Protein AF-H3DQA3-F1 (afdb_monomer_lite)

pLDDT: mean 86.36, std 12.9, range [42.91, 97.62]

Structure (mmCIF, N/CA/C/O backbone):
data_AF-H3DQA3-F1
#
_entry.id   AF-H3DQA3-F1
#
loop_
_atom_site.group_PDB
_atom_site.id
_atom_site.type_symbol
_atom_site.label_atom_id
_atom_site.label_alt_id
_atom_site.label_comp_id
_atom_site.label_asym_id
_atom_site.label_entity_id
_atom_site.label_seq_id
_atom_site.pdbx_PDB_ins_code
_atom_site.Cartn_x
_atom_site.Cartn_y
_atom_site.Cartn_z
_atom_site.occupancy
_atom_site.B_iso_or_equiv
_atom_site.auth_seq_id
_atom_site.auth_comp_id
_atom_site.auth_asym_id
_atom_site.auth_atom_id
_atom_site.pdbx_PDB_model_num
ATOM 1 N N . ALA A 1 1 ? 18.458 -16.368 -37.822 1.00 87.88 1 ALA A N 1
ATOM 2 C CA . ALA A 1 1 ? 17.048 -16.569 -38.224 1.00 87.88 1 ALA A CA 1
ATOM 3 C C . ALA A 1 1 ?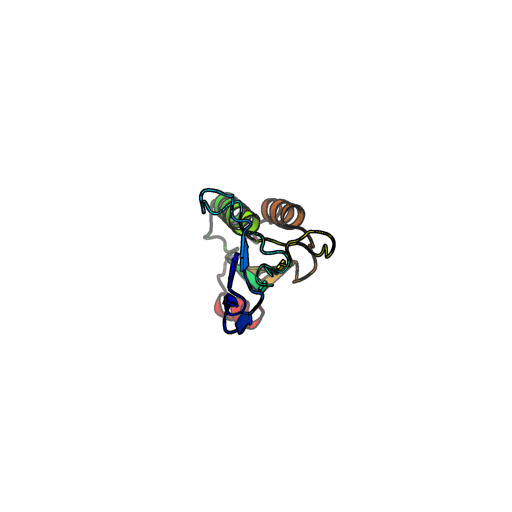 16.154 -15.567 -37.494 1.00 87.88 1 ALA A C 1
ATOM 5 O O . ALA A 1 1 ? 16.487 -15.200 -36.375 1.00 87.88 1 ALA A O 1
ATOM 6 N N . CYS A 1 2 ? 15.050 -15.115 -38.098 1.00 89.50 2 CYS A N 1
ATOM 7 C CA . CYS A 1 2 ? 14.123 -14.162 -37.472 1.00 89.50 2 CYS A CA 1
ATOM 8 C C . CYS A 1 2 ? 12.661 -14.536 -37.743 1.00 89.50 2 CYS A C 1
ATOM 10 O O . CYS A 1 2 ? 12.334 -15.009 -38.830 1.00 89.50 2 CYS A O 1
ATOM 12 N N . ALA A 1 3 ? 11.791 -14.271 -36.771 1.00 88.44 3 ALA A N 1
ATOM 13 C CA . ALA A 1 3 ? 10.342 -14.394 -36.854 1.00 88.44 3 ALA A CA 1
ATOM 14 C C . ALA A 1 3 ? 9.710 -13.001 -36.645 1.00 88.44 3 ALA A C 1
ATOM 16 O O . ALA A 1 3 ? 9.458 -12.605 -35.506 1.00 88.44 3 ALA A O 1
ATOM 17 N N . PRO A 1 4 ? 9.474 -12.227 -37.724 1.00 85.81 4 PRO A N 1
ATOM 18 C CA . PRO A 1 4 ? 9.013 -10.837 -37.627 1.00 85.81 4 PRO A CA 1
ATOM 19 C C . PRO A 1 4 ? 7.550 -10.705 -37.181 1.00 85.81 4 PRO A C 1
ATOM 21 O O . PRO A 1 4 ? 7.153 -9.652 -36.701 1.00 85.81 4 PRO A O 1
ATOM 24 N N . LEU A 1 5 ? 6.757 -11.771 -37.322 1.00 84.75 5 LEU A N 1
ATOM 25 C CA . LEU A 1 5 ? 5.350 -11.817 -36.906 1.00 84.75 5 LEU A CA 1
ATOM 26 C C . LEU A 1 5 ? 5.163 -12.351 -35.481 1.00 84.75 5 LEU A C 1
ATOM 28 O O . LEU A 1 5 ? 4.036 -12.600 -35.066 1.00 84.75 5 LEU A O 1
ATOM 32 N N . TRP A 1 6 ? 6.248 -12.568 -34.736 1.00 84.62 6 TRP A N 1
ATOM 33 C CA . TRP A 1 6 ? 6.122 -12.931 -33.333 1.00 84.62 6 TRP A CA 1
ATOM 34 C C . TRP A 1 6 ? 5.544 -11.747 -32.550 1.00 84.62 6 TRP A C 1
ATOM 36 O O . TRP A 1 6 ? 6.079 -10.633 -32.601 1.00 84.62 6 TRP A O 1
ATOM 46 N N . SER A 1 7 ? 4.446 -12.003 -31.843 1.00 82.00 7 SER A N 1
ATOM 47 C CA . SER A 1 7 ? 3.718 -11.015 -31.058 1.00 82.00 7 SER A CA 1
ATOM 48 C C . SER A 1 7 ? 3.612 -11.430 -29.598 1.00 82.00 7 SER A C 1
ATOM 50 O O . S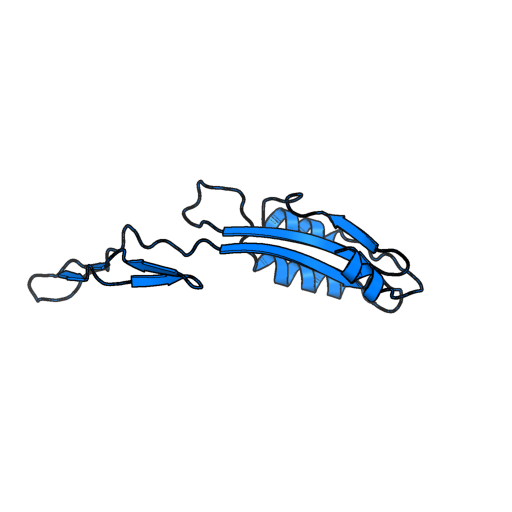ER A 1 7 ? 3.362 -12.597 -29.299 1.00 82.00 7 SER A O 1
ATOM 52 N N . GLN A 1 8 ? 3.730 -10.456 -28.702 1.00 79.31 8 GLN A N 1
ATOM 53 C CA . GLN A 1 8 ? 3.503 -10.618 -27.273 1.00 79.31 8 GLN A CA 1
ATOM 54 C C . GLN A 1 8 ? 2.162 -9.998 -26.879 1.00 79.31 8 GLN A C 1
ATOM 56 O O . GLN A 1 8 ? 1.872 -8.854 -27.233 1.00 79.31 8 GLN A O 1
ATOM 61 N N . GLU A 1 9 ? 1.354 -10.736 -26.123 1.00 82.44 9 GLU A N 1
ATOM 62 C CA . GLU A 1 9 ? 0.123 -10.211 -25.533 1.00 82.44 9 GLU A CA 1
ATOM 63 C C . GLU A 1 9 ? 0.410 -9.491 -24.210 1.00 82.44 9 GLU A C 1
ATOM 65 O O . GLU A 1 9 ? 1.172 -9.966 -23.366 1.00 82.44 9 GLU A O 1
ATOM 70 N N . CYS A 1 10 ? -0.229 -8.339 -24.033 1.00 74.62 10 CYS A N 1
ATOM 71 C CA . CYS A 1 10 ? -0.131 -7.470 -22.871 1.00 74.62 10 CYS A CA 1
ATOM 72 C C . CYS A 1 10 ? -1.530 -6.965 -22.505 1.00 74.62 10 CYS A C 1
ATOM 74 O O . CYS A 1 10 ? -2.018 -5.976 -23.059 1.00 74.62 10 CYS A O 1
ATOM 76 N N . GLY A 1 11 ? -2.194 -7.653 -21.574 1.00 72.75 11 GLY A N 1
ATOM 77 C CA . GLY A 1 11 ? -3.588 -7.366 -21.237 1.00 72.75 11 GLY A CA 1
ATOM 78 C C . GLY A 1 11 ? -4.505 -7.672 -22.422 1.00 72.75 11 GLY A C 1
ATOM 79 O O . GLY A 1 11 ? -4.631 -8.823 -22.820 1.00 72.75 11 GLY A O 1
ATOM 80 N N . THR A 1 12 ? -5.137 -6.644 -22.986 1.00 71.62 12 THR A N 1
ATOM 81 C CA . THR A 1 12 ? -6.027 -6.750 -24.158 1.00 71.62 12 THR A CA 1
ATOM 82 C C . THR A 1 12 ? -5.352 -6.360 -25.478 1.00 71.62 12 THR A C 1
ATOM 84 O O . THR A 1 12 ? -5.991 -6.401 -26.528 1.00 71.62 12 THR A O 1
ATOM 87 N N . SER A 1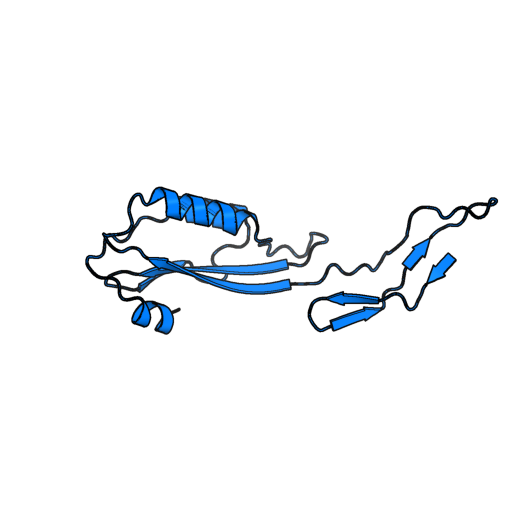 13 ? -4.068 -5.990 -25.437 1.00 70.50 13 SER A N 1
ATOM 88 C CA . SER A 1 13 ? -3.297 -5.526 -26.595 1.00 70.50 13 SER A CA 1
ATOM 89 C C . SER A 1 13 ? -2.252 -6.556 -27.021 1.00 70.50 13 SER A C 1
ATOM 91 O O . SER A 1 13 ? -1.644 -7.210 -26.177 1.00 70.50 13 SER A O 1
ATOM 93 N N . ALA A 1 14 ? -1.986 -6.655 -28.326 1.00 80.00 14 ALA A N 1
ATOM 94 C CA . ALA A 1 14 ? -0.919 -7.485 -28.888 1.00 80.00 14 ALA A CA 1
ATOM 95 C C . ALA A 1 14 ? 0.162 -6.609 -29.539 1.00 80.00 14 ALA A C 1
ATOM 97 O O . ALA A 1 14 ? -0.137 -5.760 -30.380 1.00 80.00 14 ALA A O 1
ATOM 98 N N . PHE A 1 15 ? 1.423 -6.833 -29.172 1.00 75.44 15 PHE A N 1
ATOM 99 C CA . PHE A 1 15 ? 2.578 -6.091 -29.673 1.00 75.44 15 PHE A CA 1
ATOM 100 C C . PHE A 1 15 ? 3.439 -6.997 -30.556 1.00 75.44 15 PHE A C 1
ATOM 102 O O . PHE A 1 15 ? 4.028 -7.960 -30.074 1.00 75.44 15 PHE A O 1
ATOM 109 N N . SER A 1 16 ? 3.514 -6.695 -31.855 1.00 81.56 16 SER A N 1
ATOM 110 C CA . SER A 1 16 ? 4.345 -7.438 -32.816 1.00 81.56 16 SER A CA 1
ATOM 111 C C . SER A 1 16 ? 5.713 -6.780 -32.934 1.00 81.56 16 SER A C 1
ATOM 113 O O . SER A 1 16 ? 5.876 -5.799 -33.657 1.00 81.56 16 SER A O 1
ATOM 115 N N . THR A 1 17 ? 6.684 -7.285 -32.178 1.00 78.88 17 THR A N 1
ATOM 116 C CA . THR A 1 17 ? 8.040 -6.715 -32.108 1.00 78.88 17 THR A CA 1
ATOM 117 C C . THR A 1 17 ? 9.080 -7.590 -32.806 1.00 78.88 17 THR A C 1
ATOM 119 O O . THR A 1 17 ? 10.151 -7.098 -33.162 1.00 78.88 17 THR A O 1
ATOM 122 N N . GLY A 1 18 ? 8.725 -8.849 -33.087 1.00 85.31 18 GLY A N 1
ATOM 123 C CA . GLY A 1 18 ? 9.587 -9.830 -33.731 1.00 85.31 18 GLY A CA 1
ATOM 124 C C . GLY A 1 18 ? 10.674 -10.380 -32.802 1.00 85.31 18 GLY A C 1
ATOM 125 O O . GLY A 1 18 ? 11.088 -9.748 -31.832 1.00 85.31 18 GLY A O 1
ATOM 126 N N . ILE A 1 19 ? 11.152 -11.585 -33.109 1.00 88.00 19 ILE A N 1
ATOM 127 C CA . ILE A 1 19 ? 12.262 -12.224 -32.391 1.00 88.00 19 ILE A CA 1
ATOM 128 C C . ILE A 1 19 ? 13.297 -12.735 -33.388 1.00 88.00 19 ILE A C 1
ATOM 130 O O . ILE A 1 19 ? 12.951 -13.290 -34.432 1.00 88.00 19 ILE A O 1
ATOM 134 N N . CYS A 1 20 ? 14.574 -12.540 -33.084 1.00 89.69 20 CYS A N 1
ATOM 135 C CA . CYS A 1 20 ? 15.686 -13.023 -33.891 1.00 89.69 20 CYS A CA 1
ATOM 136 C C . CYS A 1 20 ? 16.584 -13.944 -33.068 1.00 89.69 20 CYS A C 1
ATOM 138 O O . CYS A 1 20 ? 16.556 -13.933 -31.848 1.00 89.69 20 CYS A O 1
ATOM 140 N N . THR A 1 21 ? 17.398 -14.750 -33.730 1.00 92.06 21 THR A N 1
ATOM 141 C CA . THR A 1 21 ? 18.495 -15.498 -33.112 1.00 92.06 21 THR A CA 1
ATOM 142 C C . THR A 1 21 ? 19.625 -15.637 -34.125 1.00 92.06 21 THR A C 1
ATOM 144 O O . THR A 1 21 ? 19.377 -15.743 -35.336 1.00 92.06 21 THR A O 1
ATOM 147 N N . SER A 1 22 ? 20.868 -15.604 -33.651 1.00 92.06 22 SER A N 1
ATOM 148 C CA . SER A 1 22 ? 22.011 -15.996 -34.476 1.00 92.06 22 SER A CA 1
ATOM 149 C C . SER A 1 22 ? 21.979 -17.508 -34.693 1.00 92.06 22 SER A C 1
ATOM 151 O O . SER A 1 22 ? 21.491 -18.239 -33.842 1.00 92.06 22 SER A O 1
ATOM 153 N N . VAL A 1 23 ? 22.459 -17.995 -35.830 1.00 91.25 23 VAL A N 1
ATOM 154 C CA . VAL A 1 23 ? 22.527 -19.437 -36.103 1.00 91.25 23 VAL A CA 1
ATOM 155 C C . VAL A 1 23 ? 23.968 -19.757 -36.456 1.00 91.25 23 VAL A C 1
ATOM 157 O O . VAL A 1 23 ? 24.553 -19.063 -37.286 1.00 91.25 23 VAL A O 1
ATOM 160 N N . SER A 1 24 ? 24.544 -20.751 -35.790 1.00 90.88 24 SER A N 1
ATOM 161 C CA . SER A 1 24 ? 25.909 -21.209 -36.044 1.00 90.88 24 SER A CA 1
ATOM 162 C C . SER A 1 24 ? 26.001 -22.044 -37.326 1.00 90.88 24 SER A C 1
ATOM 164 O O . SER A 1 24 ? 24.993 -22.451 -37.905 1.00 90.88 24 SER A O 1
ATOM 166 N N . ASP A 1 25 ? 27.225 -22.340 -37.765 1.00 91.88 25 ASP A N 1
ATOM 167 C CA . ASP A 1 25 ? 27.480 -23.093 -39.003 1.00 91.88 25 ASP A CA 1
ATOM 168 C C . ASP A 1 25 ? 26.917 -24.528 -38.974 1.00 91.88 25 ASP A C 1
ATOM 170 O O . ASP A 1 25 ? 26.582 -25.089 -40.015 1.00 91.88 25 ASP A O 1
ATOM 174 N N . ASN A 1 26 ? 26.754 -25.117 -37.783 1.00 93.31 26 ASN A N 1
ATOM 175 C CA . ASN A 1 26 ? 26.074 -26.401 -37.560 1.00 93.31 26 ASN A CA 1
ATOM 176 C C . ASN A 1 26 ? 24.542 -26.272 -37.436 1.00 93.31 26 ASN A C 1
ATOM 178 O O . ASN A 1 26 ? 23.883 -27.222 -37.019 1.00 93.31 26 ASN A O 1
ATOM 182 N N . LEU A 1 27 ? 23.974 -25.124 -37.823 1.00 87.69 27 LEU A N 1
ATOM 183 C CA . LEU A 1 27 ? 22.545 -24.805 -37.755 1.00 87.69 27 LEU A CA 1
ATOM 184 C C . LEU A 1 27 ? 21.959 -24.824 -36.335 1.00 87.69 27 LEU A C 1
ATOM 186 O O . LEU A 1 27 ? 20.746 -24.963 -36.170 1.00 87.69 27 LEU A O 1
ATOM 190 N N . GLU A 1 28 ? 22.791 -24.640 -35.309 1.00 92.44 28 GLU A N 1
ATOM 191 C CA . GLU A 1 28 ? 22.307 -24.519 -33.938 1.00 92.44 28 GLU A CA 1
ATOM 192 C C . GLU A 1 28 ? 21.879 -23.069 -33.650 1.00 92.44 28 GLU A C 1
ATOM 194 O O . GLU A 1 28 ? 22.604 -22.119 -33.968 1.00 92.44 28 GLU A O 1
ATOM 199 N N . PRO A 1 29 ? 20.681 -22.858 -33.081 1.00 86.44 29 PRO A N 1
ATOM 200 C CA . PRO A 1 29 ? 20.252 -21.531 -32.678 1.00 86.44 29 PRO A CA 1
ATOM 201 C C . PRO A 1 29 ? 21.072 -21.044 -31.479 1.00 86.44 29 PRO A C 1
ATOM 203 O O . PRO A 1 29 ? 21.198 -21.738 -30.472 1.00 86.44 29 PRO A O 1
ATOM 206 N N . GLY A 1 30 ? 21.588 -19.824 -31.580 1.00 86.25 30 GLY A N 1
ATOM 207 C CA . GLY A 1 30 ? 22.192 -19.088 -30.479 1.00 86.25 30 GLY A CA 1
ATOM 208 C C . GLY A 1 30 ? 21.150 -18.383 -29.609 1.00 86.25 30 GLY A C 1
ATOM 209 O O . GLY A 1 30 ? 19.944 -18.646 -29.674 1.00 86.25 30 GLY A O 1
ATOM 210 N N . GLU A 1 31 ? 21.617 -17.446 -28.791 1.00 86.56 31 GLU A N 1
ATOM 211 C CA . GLU A 1 31 ? 20.755 -16.694 -27.882 1.00 86.56 31 GLU A CA 1
ATOM 212 C C . GLU A 1 31 ? 19.724 -15.844 -28.644 1.00 86.56 31 GLU A C 1
ATOM 214 O O . GLU A 1 31 ? 20.004 -15.267 -29.702 1.00 86.56 31 GLU A O 1
ATOM 219 N N . ALA A 1 32 ? 18.499 -15.800 -28.119 1.00 83.94 32 ALA A N 1
ATOM 220 C CA . ALA A 1 32 ? 17.417 -15.050 -28.731 1.00 83.94 32 ALA A CA 1
ATOM 221 C C . ALA A 1 32 ? 17.604 -13.541 -28.511 1.00 83.94 32 ALA A C 1
ATOM 223 O O . ALA A 1 32 ? 17.763 -13.058 -27.393 1.00 83.94 32 ALA A O 1
ATOM 224 N N . ILE A 1 33 ? 17.534 -12.791 -29.603 1.00 84.56 33 ILE A N 1
ATOM 225 C CA . ILE A 1 33 ? 17.650 -11.342 -29.676 1.00 84.56 33 ILE A CA 1
ATOM 226 C C . ILE A 1 33 ? 16.236 -10.775 -29.842 1.00 84.56 33 ILE A C 1
ATOM 228 O O . ILE A 1 33 ? 15.634 -10.870 -30.914 1.00 84.56 33 ILE A O 1
ATOM 232 N N . ALA A 1 34 ? 15.709 -10.178 -28.773 1.00 77.44 34 ALA A N 1
ATOM 233 C CA . ALA A 1 34 ? 14.419 -9.486 -28.752 1.00 77.44 34 ALA A CA 1
ATOM 234 C C . ALA A 1 34 ? 14.611 -8.041 -28.239 1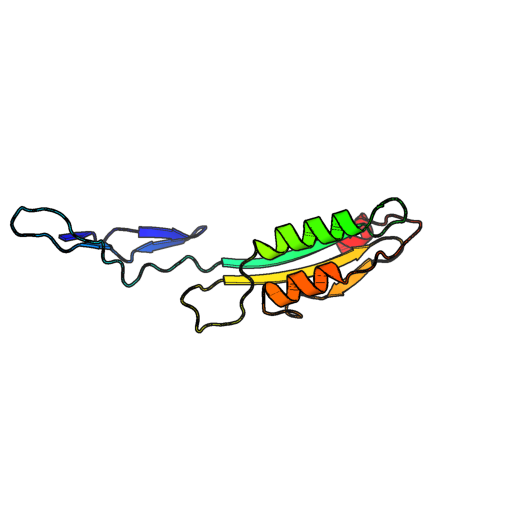.00 77.44 34 ALA A C 1
ATOM 236 O O . ALA A 1 34 ? 14.279 -7.737 -27.087 1.00 77.44 34 ALA A O 1
ATOM 237 N N . PRO A 1 35 ? 15.184 -7.147 -29.070 1.00 60.72 35 PRO A N 1
ATOM 238 C CA . PRO A 1 35 ? 15.653 -5.822 -28.647 1.00 60.72 35 PRO A CA 1
ATOM 239 C C . PRO A 1 35 ? 14.503 -4.870 -28.294 1.00 60.72 35 PRO A C 1
ATOM 241 O O . PRO A 1 35 ? 14.693 -3.890 -27.583 1.00 60.72 35 PRO A O 1
ATOM 244 N N . THR A 1 36 ? 13.301 -5.185 -28.771 1.00 58.81 36 THR A N 1
ATOM 245 C CA . THR A 1 36 ? 12.052 -4.449 -28.572 1.00 58.81 36 THR A CA 1
ATOM 246 C C . THR A 1 36 ? 11.041 -5.267 -27.773 1.00 58.81 36 THR A C 1
ATOM 248 O O . THR A 1 36 ? 9.848 -5.009 -27.884 1.00 58.81 36 THR A O 1
ATOM 251 N N . SER A 1 37 ? 11.469 -6.262 -26.977 1.00 60.53 37 SER A N 1
ATOM 252 C CA . SER A 1 37 ? 10.564 -6.945 -26.039 1.00 60.53 37 SER A CA 1
ATOM 253 C C . SER A 1 37 ? 10.025 -5.935 -25.021 1.00 60.53 37 SER A C 1
ATOM 255 O O . SER A 1 37 ? 10.615 -5.647 -23.980 1.00 60.53 37 SER A O 1
ATOM 257 N N . GLN A 1 38 ? 8.906 -5.314 -25.376 1.00 57.09 38 GLN A N 1
ATOM 258 C CA . GLN A 1 38 ? 8.244 -4.326 -24.558 1.00 57.09 38 GLN A CA 1
ATOM 259 C C . GLN A 1 38 ? 7.624 -5.081 -23.391 1.00 57.09 38 GLN A C 1
ATOM 261 O O . GLN A 1 38 ? 6.619 -5.772 -23.539 1.00 57.09 38 GLN A O 1
ATOM 266 N N . ARG A 1 39 ? 8.257 -4.989 -22.219 1.00 64.44 39 ARG A N 1
ATOM 267 C CA . ARG A 1 39 ? 7.648 -5.480 -20.984 1.00 64.44 39 ARG A CA 1
ATOM 268 C C . ARG A 1 39 ? 6.345 -4.707 -20.798 1.00 64.44 39 ARG A C 1
ATOM 270 O O . ARG A 1 39 ? 6.373 -3.478 -20.772 1.00 64.44 39 ARG A O 1
ATOM 277 N N . CYS A 1 40 ? 5.227 -5.430 -20.765 1.00 64.62 40 CYS A N 1
ATOM 278 C CA . CYS A 1 40 ? 3.884 -4.862 -20.736 1.00 64.62 40 CYS A CA 1
ATOM 279 C C . CYS A 1 40 ? 3.788 -3.770 -19.669 1.00 64.62 40 CYS A C 1
ATOM 281 O O . CYS A 1 40 ? 3.994 -4.053 -18.489 1.00 64.62 40 CYS A O 1
ATOM 283 N N . SER A 1 41 ? 3.493 -2.535 -20.076 1.00 65.81 41 SER A N 1
ATOM 284 C CA . SER A 1 41 ? 3.294 -1.452 -19.124 1.00 65.81 41 SER A CA 1
ATOM 285 C C . SER A 1 41 ? 1.972 -1.658 -18.395 1.00 65.81 41 SER A C 1
ATOM 287 O O . SER A 1 41 ? 0.902 -1.688 -19.005 1.00 65.81 41 SER A O 1
ATOM 289 N N . THR A 1 42 ? 2.044 -1.834 -17.079 1.00 68.00 42 THR A N 1
ATOM 290 C CA . THR A 1 42 ? 0.866 -1.987 -16.225 1.00 68.00 42 THR A CA 1
ATOM 291 C C . THR A 1 42 ? 0.599 -0.678 -15.498 1.00 68.00 42 THR A C 1
ATOM 293 O O . THR A 1 42 ? 1.423 -0.227 -14.701 1.00 68.00 42 THR A O 1
ATOM 296 N N . TYR A 1 43 ? -0.554 -0.075 -15.785 1.00 76.06 43 TYR A N 1
ATOM 297 C CA . TYR A 1 43 ? -1.092 1.076 -15.062 1.00 76.06 43 TYR A CA 1
ATOM 298 C C . TYR A 1 43 ? -2.232 0.579 -14.182 1.00 76.06 43 TYR A C 1
ATOM 300 O O . TYR A 1 43 ? -3.164 -0.048 -14.690 1.00 76.06 43 TYR A O 1
ATOM 308 N N . MET A 1 44 ? -2.143 0.807 -12.875 1.00 84.12 44 MET A N 1
ATOM 309 C CA . MET A 1 44 ? -3.172 0.357 -11.944 1.00 84.12 44 MET A CA 1
ATOM 310 C C . MET A 1 44 ? -3.222 1.263 -10.723 1.00 84.12 44 MET A C 1
ATOM 312 O O . MET A 1 44 ? -2.203 1.486 -10.075 1.00 84.12 44 MET A O 1
ATOM 316 N N . ASP A 1 45 ? -4.424 1.705 -10.379 1.00 90.00 45 ASP A N 1
ATOM 317 C CA . ASP A 1 45 ? -4.689 2.399 -9.128 1.00 90.00 45 ASP A CA 1
ATOM 318 C C . ASP A 1 45 ? -5.339 1.408 -8.159 1.00 90.00 45 ASP A C 1
ATOM 320 O O . ASP A 1 45 ? -6.339 0.765 -8.485 1.00 90.00 45 ASP A O 1
ATOM 324 N N . ILE A 1 46 ? -4.749 1.248 -6.976 1.00 92.19 46 ILE A N 1
ATOM 325 C CA . ILE A 1 46 ? -5.214 0.319 -5.945 1.00 92.19 46 ILE A CA 1
ATOM 326 C C . ILE A 1 46 ? -5.523 1.121 -4.686 1.00 92.19 46 ILE A C 1
ATOM 328 O O . ILE A 1 46 ? -4.648 1.785 -4.138 1.00 92.19 46 ILE A O 1
ATOM 332 N N . VAL A 1 47 ? -6.751 1.018 -4.183 1.00 95.69 47 VAL A N 1
ATOM 333 C CA . VAL A 1 47 ? -7.110 1.532 -2.856 1.00 95.69 47 VAL A CA 1
ATOM 334 C C . VAL A 1 47 ? -7.383 0.347 -1.942 1.00 95.69 47 VAL A C 1
ATOM 336 O O . VAL A 1 47 ? -8.293 -0.443 -2.193 1.00 95.69 47 VAL A O 1
ATOM 339 N N . ILE A 1 48 ? -6.579 0.201 -0.889 1.00 96.88 48 ILE A N 1
ATOM 340 C CA . ILE A 1 48 ? -6.775 -0.841 0.121 1.00 96.88 48 ILE A CA 1
ATOM 341 C C . ILE A 1 48 ? -7.591 -0.251 1.268 1.00 96.88 48 ILE A C 1
ATOM 343 O O . ILE A 1 48 ? -7.173 0.709 1.914 1.00 96.88 48 ILE A O 1
ATOM 347 N N . VAL A 1 49 ? -8.757 -0.845 1.517 1.00 97.38 49 VAL A N 1
ATOM 348 C CA . VAL A 1 49 ? -9.679 -0.430 2.577 1.00 97.38 49 VAL A CA 1
ATOM 349 C C . VAL A 1 49 ? -9.496 -1.342 3.792 1.00 97.38 49 VAL A C 1
ATOM 351 O O . VAL A 1 49 ? -9.721 -2.547 3.704 1.00 97.38 49 VAL A O 1
ATOM 354 N N . LEU A 1 50 ? -9.064 -0.773 4.918 1.00 97.19 50 LEU A N 1
ATOM 355 C CA . LEU A 1 50 ? -8.684 -1.487 6.138 1.00 97.19 50 LEU A CA 1
ATOM 356 C C . LEU A 1 50 ? -9.721 -1.317 7.240 1.00 97.19 50 LEU A C 1
ATOM 358 O O . LEU A 1 50 ? -10.060 -0.194 7.606 1.00 97.19 50 LEU A O 1
ATOM 362 N N . ASP A 1 51 ? -10.160 -2.428 7.822 1.00 96.69 51 ASP A N 1
ATOM 363 C CA . ASP A 1 51 ? -11.003 -2.416 9.016 1.00 96.69 51 ASP A CA 1
ATOM 364 C C . ASP A 1 51 ? -10.161 -2.098 10.260 1.00 96.69 51 ASP A C 1
ATOM 366 O O . ASP A 1 51 ? -9.374 -2.920 10.722 1.00 96.69 51 ASP A O 1
ATOM 370 N N . GLY A 1 52 ? -10.319 -0.889 10.786 1.00 96.50 52 GLY A N 1
ATOM 371 C CA . GLY A 1 52 ? -9.688 -0.374 12.000 1.00 96.50 52 GLY A CA 1
ATOM 372 C C . GLY A 1 52 ? -10.571 -0.462 13.249 1.00 96.50 52 GLY A C 1
ATOM 373 O O . GLY A 1 52 ? -10.298 0.230 14.236 1.00 96.50 52 GLY A O 1
ATOM 374 N N . SER A 1 53 ? -11.648 -1.257 13.223 1.00 96.06 53 SER A N 1
ATOM 375 C CA . SER A 1 53 ? -12.559 -1.411 14.362 1.00 96.06 53 SER A CA 1
ATOM 376 C C . SER A 1 53 ? -11.907 -2.126 15.550 1.00 96.06 53 SER A C 1
ATOM 378 O O . SER A 1 53 ? -10.848 -2.757 15.457 1.00 96.06 53 SER A O 1
ATOM 380 N N . ASN A 1 54 ? -12.561 -2.062 16.712 1.00 93.56 54 ASN A N 1
ATOM 381 C CA . ASN A 1 54 ? -12.013 -2.637 17.933 1.00 93.56 54 ASN A CA 1
ATOM 382 C C . ASN A 1 54 ? -11.956 -4.171 17.948 1.00 93.56 54 ASN A C 1
ATOM 384 O O . ASN A 1 54 ? -11.250 -4.761 18.761 1.00 93.56 54 ASN A O 1
ATOM 388 N N . SER A 1 55 ? -12.684 -4.807 17.031 1.00 94.06 55 SER A N 1
ATOM 389 C CA . SER A 1 55 ? -12.715 -6.261 16.879 1.00 94.06 55 SER A CA 1
ATOM 390 C C . SER A 1 55 ? -11.486 -6.829 16.159 1.00 94.06 55 SER A C 1
ATOM 392 O O . SER A 1 55 ? -11.212 -8.023 16.275 1.00 94.06 55 SER A O 1
ATOM 394 N N . ILE A 1 56 ? -10.722 -5.987 15.454 1.00 95.31 56 ILE A N 1
ATOM 395 C CA . ILE A 1 56 ? -9.533 -6.403 14.712 1.00 95.31 56 ILE A CA 1
ATOM 396 C C . ILE A 1 56 ? -8.310 -6.311 15.622 1.00 95.31 56 ILE A C 1
ATOM 398 O O . ILE A 1 56 ? -7.741 -5.241 15.850 1.00 95.31 56 ILE A O 1
ATOM 402 N N . TYR A 1 57 ? -7.910 -7.459 16.161 1.00 93.38 57 TYR A N 1
ATOM 403 C CA . TYR A 1 57 ? -6.735 -7.602 17.011 1.00 93.38 57 TYR A CA 1
ATOM 404 C C . TYR A 1 57 ? -6.132 -9.012 16.851 1.00 93.38 57 TYR A C 1
ATOM 406 O O . TYR A 1 57 ? -6.887 -9.981 16.779 1.00 93.38 57 TYR A O 1
ATOM 414 N N . PRO A 1 58 ? -4.796 -9.160 16.842 1.00 95.56 58 PRO A N 1
ATOM 415 C CA . PRO A 1 58 ? -3.800 -8.101 16.986 1.00 95.56 58 PRO A CA 1
ATOM 416 C C . PRO A 1 58 ? -3.532 -7.342 15.676 1.00 95.56 58 PRO A C 1
ATOM 418 O O . PRO A 1 58 ? -3.493 -7.920 14.595 1.00 95.56 58 PRO A O 1
ATOM 421 N N . TRP A 1 59 ? -3.317 -6.025 15.775 1.00 96.25 59 TRP A N 1
ATOM 422 C CA . TRP A 1 59 ? -3.179 -5.147 14.601 1.00 96.25 59 TRP A CA 1
ATOM 423 C C . TRP A 1 59 ? -1.949 -5.443 13.733 1.00 96.25 59 TRP A C 1
ATOM 425 O O . TRP A 1 59 ? -1.980 -5.234 12.521 1.00 96.25 59 TRP A O 1
ATOM 435 N N . TYR A 1 60 ? -0.878 -5.972 14.329 1.00 96.62 60 TYR A N 1
ATOM 436 C CA . TYR A 1 60 ? 0.363 -6.246 13.601 1.00 96.62 60 TYR A CA 1
ATOM 437 C C . TYR A 1 60 ? 0.172 -7.249 12.453 1.00 96.62 60 TYR A C 1
ATOM 439 O O . TYR A 1 60 ? 0.917 -7.208 11.480 1.00 96.62 60 TYR A O 1
ATOM 447 N N . GLU A 1 61 ? -0.842 -8.118 12.515 1.00 96.62 61 GLU A N 1
ATOM 448 C CA . GLU A 1 61 ? -1.154 -9.047 11.423 1.00 96.62 61 GLU A CA 1
ATOM 449 C C . GLU A 1 61 ? -1.638 -8.306 10.170 1.00 96.62 61 GLU A C 1
ATOM 451 O O . GLU A 1 61 ? -1.266 -8.660 9.050 1.00 96.62 61 GLU A O 1
ATOM 456 N N . VAL A 1 62 ? -2.398 -7.218 10.347 1.00 97.12 62 VAL A N 1
ATOM 457 C CA . VAL A 1 62 ? -2.827 -6.344 9.245 1.00 97.12 62 VAL A CA 1
ATOM 458 C C . VAL A 1 62 ? -1.621 -5.622 8.644 1.00 97.12 62 VAL A C 1
ATOM 460 O O . VAL A 1 62 ? -1.461 -5.603 7.424 1.00 97.12 62 VAL A O 1
ATOM 463 N N . GLN A 1 63 ? -0.722 -5.097 9.483 1.00 97.25 63 GLN A N 1
ATOM 464 C CA . GLN A 1 63 ? 0.520 -4.447 9.038 1.00 97.25 63 GLN A CA 1
ATOM 465 C C . GLN A 1 63 ? 1.443 -5.420 8.281 1.00 97.25 63 GLN A C 1
ATOM 467 O O . GLN A 1 63 ? 2.022 -5.066 7.248 1.00 97.25 63 GLN A O 1
ATOM 472 N N . ASN A 1 64 ? 1.547 -6.665 8.754 1.00 97.19 64 ASN A N 1
ATOM 473 C CA . ASN A 1 64 ? 2.311 -7.729 8.105 1.00 97.19 64 ASN A CA 1
ATOM 474 C C . ASN A 1 64 ? 1.704 -8.106 6.753 1.00 97.19 64 ASN A C 1
ATOM 476 O O . ASN A 1 64 ? 2.424 -8.204 5.758 1.00 97.19 64 ASN A O 1
ATOM 480 N N . PHE A 1 65 ? 0.382 -8.294 6.696 1.00 96.44 65 PHE A N 1
ATOM 481 C CA . PHE A 1 65 ? -0.330 -8.563 5.450 1.00 96.44 65 PHE A CA 1
ATOM 482 C C . PHE A 1 65 ? -0.097 -7.448 4.425 1.00 96.44 65 PHE A C 1
ATOM 484 O O . PHE A 1 65 ? 0.283 -7.733 3.287 1.00 96.44 65 PHE A O 1
ATOM 491 N N . LEU A 1 66 ? -0.246 -6.188 4.843 1.00 96.81 66 LEU A N 1
ATOM 492 C CA . LEU A 1 66 ? 0.014 -5.024 4.001 1.00 96.81 66 LEU A CA 1
ATOM 493 C C . LEU A 1 66 ? 1.452 -5.007 3.487 1.00 96.81 66 LEU A C 1
ATOM 495 O O . LEU A 1 66 ? 1.669 -4.928 2.284 1.00 96.81 66 LEU A O 1
ATOM 499 N N . SER A 1 67 ? 2.440 -5.162 4.364 1.00 95.75 67 SER A N 1
ATOM 500 C CA . SER A 1 67 ? 3.854 -5.201 3.966 1.00 95.75 67 SER A CA 1
ATOM 501 C C . SER A 1 67 ? 4.130 -6.315 2.940 1.00 95.75 67 SER A C 1
ATOM 503 O O . SER A 1 67 ? 4.821 -6.109 1.938 1.00 95.75 67 SER A O 1
ATOM 505 N N . ASN A 1 68 ? 3.539 -7.495 3.145 1.00 95.00 68 ASN A N 1
ATOM 506 C CA . ASN A 1 68 ? 3.705 -8.658 2.272 1.00 95.00 68 ASN A CA 1
ATOM 507 C C . ASN A 1 68 ? 3.038 -8.503 0.901 1.00 95.00 68 ASN A C 1
ATOM 509 O O . ASN A 1 68 ? 3.550 -9.045 -0.079 1.00 95.00 68 ASN A O 1
ATOM 513 N N . ILE A 1 69 ? 1.894 -7.822 0.807 1.00 93.81 69 ILE A N 1
ATOM 514 C CA . ILE A 1 69 ? 1.241 -7.585 -0.486 1.00 93.81 69 ILE A CA 1
ATOM 515 C C . ILE A 1 69 ? 1.876 -6.398 -1.215 1.00 93.81 69 ILE A C 1
ATOM 517 O O . ILE A 1 69 ? 2.163 -6.500 -2.405 1.00 93.81 69 ILE A O 1
ATOM 521 N N . LEU A 1 70 ? 2.188 -5.316 -0.496 1.00 92.62 70 LEU A N 1
ATOM 522 C CA . LEU A 1 70 ? 2.764 -4.094 -1.057 1.00 92.62 70 LEU A CA 1
ATOM 523 C C . LEU A 1 70 ? 4.160 -4.337 -1.632 1.00 92.62 70 LEU A C 1
ATOM 525 O O . LEU A 1 70 ? 4.467 -3.838 -2.707 1.00 92.62 70 LEU A O 1
ATOM 529 N N . SER A 1 71 ? 4.967 -5.185 -0.986 1.00 91.06 71 SER A N 1
ATOM 530 C CA . SER A 1 71 ? 6.276 -5.609 -1.509 1.00 91.06 71 SER A CA 1
ATOM 531 C C . SER A 1 71 ? 6.208 -6.372 -2.837 1.00 91.06 71 SER A C 1
ATOM 533 O O . SER A 1 71 ? 7.212 -6.456 -3.542 1.00 91.06 71 SER A O 1
ATOM 535 N N . LYS A 1 72 ? 5.040 -6.919 -3.199 1.00 86.56 72 LYS A N 1
ATOM 536 C CA . LYS A 1 72 ? 4.816 -7.595 -4.486 1.00 86.56 72 LYS A CA 1
ATOM 537 C C . LYS A 1 72 ? 4.349 -6.636 -5.577 1.00 86.56 72 LYS A C 1
ATOM 539 O O . LYS A 1 72 ? 4.377 -7.005 -6.752 1.00 86.56 72 LYS A O 1
ATOM 544 N N . PHE A 1 73 ? 3.916 -5.429 -5.216 1.00 83.31 73 PHE A N 1
ATOM 545 C CA . PHE A 1 73 ? 3.598 -4.397 -6.189 1.00 83.31 73 PHE A CA 1
ATOM 546 C C . PHE A 1 73 ? 4.886 -3.721 -6.663 1.00 83.31 73 PHE A C 1
ATOM 548 O O . PHE A 1 73 ? 5.712 -3.277 -5.866 1.00 83.31 73 PHE A O 1
ATOM 555 N N . HIS A 1 74 ? 5.049 -3.633 -7.984 1.00 75.62 74 HIS A N 1
ATOM 556 C CA . HIS A 1 74 ? 6.115 -2.856 -8.608 1.00 75.62 74 HIS A CA 1
ATOM 557 C C . HIS A 1 74 ? 5.674 -1.387 -8.679 1.00 75.62 74 HIS A C 1
ATOM 559 O O . HIS A 1 74 ? 5.096 -0.957 -9.681 1.00 75.62 74 HIS A O 1
ATOM 565 N N . ILE A 1 75 ? 5.907 -0.649 -7.591 1.00 79.50 75 ILE A N 1
ATOM 566 C CA . ILE A 1 75 ? 5.609 0.781 -7.457 1.00 79.50 75 ILE A CA 1
ATOM 567 C C . ILE A 1 75 ? 6.903 1.531 -7.762 1.00 79.50 75 ILE A C 1
ATOM 569 O O . ILE A 1 75 ? 7.861 1.471 -6.990 1.00 79.50 75 ILE A O 1
ATOM 573 N N . SER A 1 76 ? 6.948 2.186 -8.917 1.00 71.12 76 SER A N 1
ATOM 574 C CA . SER A 1 76 ? 8.070 3.025 -9.323 1.00 71.12 76 SER A CA 1
ATOM 575 C C . SER A 1 76 ? 7.556 4.194 -10.148 1.00 71.12 76 SER A C 1
ATOM 577 O O . SER A 1 76 ? 6.805 4.008 -11.105 1.00 71.12 76 SER A O 1
ATOM 579 N N . THR A 1 77 ? 7.982 5.405 -9.805 1.00 63.19 77 THR A N 1
ATOM 580 C CA . THR A 1 77 ? 7.811 6.588 -10.660 1.00 63.19 77 THR A CA 1
ATOM 581 C C . THR A 1 77 ? 8.970 6.782 -11.634 1.00 63.19 77 THR A C 1
ATOM 583 O O . THR A 1 77 ? 8.885 7.643 -12.514 1.00 63.19 77 THR A O 1
ATOM 586 N N . ASP A 1 78 ? 10.039 5.987 -11.507 1.00 57.12 78 ASP A N 1
ATOM 587 C CA . ASP A 1 78 ? 11.239 6.138 -12.316 1.00 57.12 78 ASP A CA 1
ATOM 588 C C . ASP A 1 78 ? 11.047 5.571 -13.730 1.00 57.12 78 ASP A C 1
ATOM 590 O O . ASP A 1 78 ? 10.781 4.385 -13.930 1.00 57.12 78 ASP A O 1
ATOM 594 N N . GLN A 1 79 ? 11.222 6.453 -14.713 1.00 52.53 79 GLN A N 1
ATOM 595 C CA . GLN A 1 79 ? 11.212 6.159 -16.147 1.00 52.53 79 GLN A CA 1
ATOM 596 C C . GLN A 1 79 ? 12.581 5.671 -16.662 1.00 52.53 79 GLN A C 1
ATOM 598 O O . GLN A 1 79 ? 12.711 5.321 -17.834 1.00 52.53 79 GLN A O 1
ATOM 603 N N . MET A 1 80 ? 13.615 5.680 -15.814 1.00 49.31 80 MET A N 1
ATOM 604 C CA . MET A 1 80 ? 15.000 5.338 -16.156 1.00 49.31 80 MET A CA 1
ATOM 605 C C . MET A 1 80 ? 15.324 3.849 -15.949 1.00 49.31 80 MET A C 1
ATOM 607 O O . MET A 1 80 ? 16.368 3.369 -16.398 1.00 49.31 80 MET A O 1
ATOM 611 N N . GLN A 1 81 ? 14.432 3.082 -15.319 1.00 42.91 81 GLN A N 1
ATOM 612 C CA . GLN A 1 81 ? 14.543 1.629 -15.227 1.00 42.91 81 GLN A CA 1
ATOM 613 C C . GLN A 1 81 ? 13.820 0.984 -16.422 1.00 42.91 81 GLN A C 1
ATOM 615 O O . GLN A 1 81 ? 12.710 1.367 -16.771 1.00 42.91 81 GLN A O 1
ATOM 620 N N . PHE A 1 82 ? 14.409 -0.055 -17.021 1.00 50.12 82 PHE A N 1
ATOM 621 C CA . PHE A 1 82 ? 13.861 -0.844 -18.143 1.00 50.12 82 PHE A CA 1
ATOM 622 C C . PHE A 1 82 ? 12.525 -1.588 -17.843 1.00 50.12 82 PHE A C 1
ATOM 624 O O . PHE A 1 82 ? 12.165 -2.542 -18.536 1.00 50.12 82 PHE A O 1
ATOM 631 N N . VAL A 1 83 ? 11.791 -1.194 -16.797 1.00 48.66 83 VAL A N 1
ATOM 632 C CA . VAL A 1 83 ? 10.501 -1.737 -16.360 1.00 48.66 83 VAL A CA 1
ATOM 633 C C . VAL A 1 83 ? 9.527 -0.574 -16.164 1.00 48.66 83 VAL A C 1
ATOM 635 O O . VAL A 1 83 ? 9.661 0.200 -15.224 1.00 48.66 83 VAL A O 1
ATOM 638 N N . TRP A 1 84 ? 8.521 -0.480 -17.033 1.00 53.09 84 TRP A N 1
ATOM 639 C CA . TRP A 1 84 ? 7.446 0.507 -16.928 1.00 53.09 84 TRP A CA 1
ATOM 640 C C . TRP A 1 84 ? 6.290 -0.082 -16.113 1.00 53.09 84 TRP A C 1
ATOM 642 O O . TRP A 1 84 ? 5.465 -0.814 -16.651 1.00 53.09 84 TRP A O 1
ATOM 652 N N . SER A 1 85 ? 6.220 0.218 -14.817 1.00 59.69 85 SER A N 1
ATOM 653 C CA . SER A 1 85 ? 5.071 -0.132 -13.971 1.00 59.69 85 SER A CA 1
ATOM 654 C C . SER A 1 85 ? 4.635 1.103 -13.196 1.00 59.69 85 SER A C 1
ATOM 656 O O . SER A 1 85 ? 5.402 1.620 -12.393 1.00 59.69 85 SER A O 1
ATOM 658 N N . ASN A 1 86 ? 3.419 1.584 -13.450 1.00 73.38 86 ASN A N 1
ATOM 659 C CA . ASN A 1 86 ? 2.836 2.737 -12.765 1.00 73.38 86 ASN A CA 1
ATOM 660 C C . ASN A 1 86 ? 1.657 2.236 -11.929 1.00 73.38 86 ASN A C 1
ATOM 662 O O . ASN A 1 86 ? 0.490 2.402 -12.287 1.00 73.38 86 ASN A O 1
ATOM 666 N N . VAL A 1 87 ? 2.003 1.518 -10.860 1.00 84.81 87 VAL A N 1
ATOM 667 C CA . VAL A 1 87 ? 1.050 1.097 -9.836 1.00 84.81 87 VAL A CA 1
ATOM 668 C C . VAL A 1 87 ? 1.044 2.157 -8.748 1.00 84.81 87 VAL A C 1
ATOM 670 O O . VAL A 1 87 ? 2.087 2.440 -8.164 1.00 84.81 87 VAL A O 1
ATOM 673 N N . GLN A 1 88 ? -0.120 2.732 -8.470 1.00 90.19 88 GLN A N 1
ATOM 674 C CA . GLN A 1 88 ? -0.318 3.678 -7.377 1.00 90.19 88 GLN A CA 1
ATOM 675 C C . GLN A 1 88 ? -1.150 3.008 -6.296 1.00 90.19 88 GLN A C 1
ATOM 677 O O . GLN A 1 88 ? -2.111 2.298 -6.594 1.00 90.19 88 GLN A O 1
ATOM 682 N N . VAL A 1 89 ? -0.782 3.231 -5.034 1.00 93.75 89 VAL A N 1
ATOM 683 C CA . VAL A 1 89 ? -1.486 2.630 -3.901 1.00 93.75 89 VAL A CA 1
ATOM 684 C C . VAL A 1 89 ? -1.909 3.695 -2.905 1.00 93.75 89 VAL A C 1
ATOM 686 O O . VAL A 1 89 ? -1.075 4.448 -2.412 1.00 93.75 89 VAL A O 1
ATOM 689 N N . GLY A 1 90 ? -3.202 3.723 -2.597 1.00 95.75 90 GLY A N 1
ATOM 690 C CA . GLY A 1 90 ? -3.788 4.471 -1.492 1.00 95.75 90 GLY A CA 1
ATOM 691 C C . GLY A 1 90 ? -4.258 3.518 -0.399 1.00 95.75 90 GLY A C 1
ATOM 692 O O . GLY A 1 90 ? -4.626 2.372 -0.677 1.00 95.75 90 GLY A O 1
ATOM 693 N N . ILE A 1 91 ? -4.269 3.988 0.845 1.00 97.56 91 ILE A N 1
ATOM 694 C CA . ILE A 1 91 ? -4.819 3.233 1.971 1.00 97.56 91 ILE A CA 1
ATOM 695 C C . ILE A 1 91 ? -5.865 4.073 2.690 1.00 97.56 91 ILE A C 1
ATOM 697 O O . ILE A 1 91 ? -5.611 5.210 3.085 1.00 97.56 91 ILE A O 1
ATOM 701 N N . LEU A 1 92 ? -7.043 3.482 2.881 1.00 97.62 92 LEU A N 1
ATOM 702 C CA . LEU A 1 92 ? -8.141 4.054 3.646 1.00 97.62 92 LEU A CA 1
ATOM 703 C C . LEU A 1 92 ? -8.465 3.133 4.816 1.00 97.62 92 LEU A C 1
ATOM 705 O O . LEU A 1 92 ? -8.832 1.980 4.621 1.00 97.62 92 LEU A O 1
ATOM 709 N N . GLN A 1 93 ? -8.365 3.640 6.035 1.00 97.31 93 GLN A N 1
ATOM 710 C CA . GLN A 1 93 ? -8.759 2.912 7.232 1.00 97.31 93 GLN A CA 1
ATOM 711 C C . GLN A 1 93 ? -10.145 3.367 7.697 1.00 97.31 93 GLN A C 1
ATOM 713 O O . GLN A 1 93 ? -10.446 4.566 7.702 1.00 97.31 93 GLN A O 1
ATOM 718 N N . TYR A 1 94 ? -10.989 2.417 8.105 1.00 96.56 94 TYR A N 1
ATOM 719 C CA . TYR A 1 94 ? -12.349 2.690 8.557 1.00 96.56 94 TYR A CA 1
ATOM 720 C C . TYR A 1 94 ? -12.706 2.041 9.897 1.00 96.56 94 TYR A C 1
ATOM 722 O O . TYR A 1 94 ? -12.250 0.956 10.229 1.00 96.56 94 TYR A O 1
ATOM 730 N N . GLY A 1 95 ? -13.599 2.690 10.637 1.00 94.50 95 GLY A N 1
ATOM 731 C CA . GLY A 1 95 ? -14.256 2.181 11.838 1.00 94.50 95 GLY A CA 1
ATOM 732 C C . GLY A 1 95 ? -15.566 2.942 12.043 1.00 94.50 95 GLY A C 1
ATOM 733 O O . GLY A 1 95 ? -16.522 2.755 11.287 1.00 94.50 95 GLY A O 1
ATOM 734 N N . GLU A 1 96 ? -15.585 3.869 13.003 1.00 94.12 96 GLU A N 1
ATOM 735 C CA . GLU A 1 96 ? -16.649 4.884 13.150 1.00 94.12 96 GLU A CA 1
ATOM 736 C C . GLU A 1 96 ? -16.548 5.997 12.093 1.00 94.12 96 GLU A C 1
ATOM 738 O O . GLU A 1 96 ? -17.554 6.565 11.652 1.00 94.12 96 GLU A O 1
ATOM 743 N N . VAL A 1 97 ? -15.319 6.291 11.671 1.00 93.88 97 VAL A N 1
ATOM 744 C CA . VAL A 1 97 ? -14.966 7.234 10.607 1.00 93.88 97 VAL A CA 1
ATOM 745 C C . VAL A 1 97 ? -14.153 6.505 9.543 1.00 93.88 97 VAL A C 1
ATOM 747 O O . VAL A 1 97 ? -13.646 5.419 9.790 1.00 93.88 97 VAL A O 1
ATOM 750 N N . ALA A 1 98 ? -14.040 7.088 8.353 1.00 96.00 98 ALA A N 1
ATOM 751 C CA . ALA A 1 98 ? -13.167 6.593 7.292 1.00 96.00 98 ALA A CA 1
ATOM 752 C C . ALA A 1 98 ? -12.128 7.672 6.978 1.00 96.00 98 ALA A C 1
ATOM 754 O O . ALA A 1 98 ? -12.506 8.813 6.695 1.00 96.00 98 ALA A O 1
ATOM 755 N N . LEU A 1 99 ? -10.844 7.339 7.055 1.00 95.31 99 LEU A N 1
ATOM 756 C CA . LEU A 1 99 ? -9.725 8.262 6.874 1.00 95.31 99 LEU A CA 1
ATOM 757 C C . LEU A 1 99 ? -8.715 7.652 5.908 1.00 95.31 99 LEU A C 1
ATOM 759 O O . LEU A 1 99 ? -8.443 6.457 5.969 1.00 95.31 99 LEU A O 1
ATOM 763 N N . HIS A 1 100 ? -8.165 8.480 5.026 1.00 95.88 100 HIS A N 1
ATOM 764 C CA . HIS A 1 100 ? -7.007 8.077 4.242 1.00 95.88 100 HIS A CA 1
ATOM 765 C C . HIS A 1 100 ? -5.780 8.111 5.147 1.00 95.88 100 HIS A C 1
ATOM 767 O O . HIS A 1 100 ? -5.456 9.168 5.685 1.00 95.88 100 HIS A O 1
ATOM 773 N N . GLU A 1 101 ? -5.117 6.966 5.295 1.00 96.69 101 GLU A N 1
ATOM 774 C CA . GLU A 1 101 ? -3.752 6.924 5.829 1.00 96.69 101 GLU A CA 1
ATOM 775 C C . GLU A 1 101 ? -2.814 7.617 4.837 1.00 96.69 101 GLU A C 1
ATOM 777 O O . GLU A 1 101 ? -1.940 8.385 5.228 1.00 96.69 101 GLU A O 1
ATOM 782 N N . TRP A 1 102 ? -3.063 7.394 3.541 1.00 96.44 102 TRP A N 1
ATOM 783 C CA . TRP A 1 102 ? -2.507 8.166 2.434 1.00 96.44 102 TRP A CA 1
ATOM 784 C C . TRP A 1 102 ? -3.334 7.980 1.155 1.00 96.44 102 TRP A C 1
ATOM 786 O O . TRP A 1 102 ? -4.109 7.027 0.998 1.00 96.44 102 TRP A O 1
ATOM 796 N N . SER A 1 103 ? -3.157 8.910 0.227 1.00 95.19 103 SER A N 1
ATOM 797 C CA . SER A 1 103 ? -3.784 8.944 -1.090 1.00 95.19 103 SER A CA 1
ATOM 798 C C . SER A 1 103 ? -2.889 8.322 -2.162 1.00 95.19 103 SER A C 1
ATOM 800 O O . SER A 1 103 ? -1.694 8.088 -1.971 1.00 95.19 103 SER A O 1
ATOM 802 N N . LEU A 1 104 ? -3.469 8.072 -3.337 1.00 92.88 104 LEU A N 1
ATOM 803 C CA . LEU A 1 104 ? -2.689 7.726 -4.524 1.00 92.88 104 LEU A CA 1
ATOM 804 C C . LEU A 1 104 ? -1.638 8.819 -4.784 1.00 92.88 104 LEU A C 1
ATOM 806 O O . LEU A 1 104 ? -1.950 10.005 -4.687 1.00 92.88 104 LEU A O 1
ATOM 810 N N . LYS A 1 105 ? -0.426 8.410 -5.183 1.00 89.25 105 LYS A N 1
ATOM 811 C CA . LYS A 1 105 ? 0.747 9.266 -5.481 1.00 89.25 105 LYS A CA 1
ATOM 812 C C . LYS A 1 105 ? 1.476 9.871 -4.280 1.00 89.25 105 LYS A C 1
ATOM 814 O O . LYS A 1 105 ? 2.511 10.498 -4.501 1.00 89.25 105 LYS A O 1
ATOM 819 N N . ASP A 1 106 ? 1.005 9.658 -3.053 1.00 92.00 106 ASP A N 1
ATOM 820 C CA . ASP A 1 106 ? 1.721 10.133 -1.859 1.00 92.00 106 ASP A CA 1
ATOM 821 C C . ASP A 1 106 ? 3.080 9.436 -1.694 1.00 92.00 106 ASP A C 1
ATOM 823 O O . ASP A 1 106 ? 4.036 10.037 -1.209 1.00 92.00 106 ASP A O 1
ATOM 827 N N . TYR A 1 107 ? 3.184 8.195 -2.176 1.00 90.81 107 TYR A N 1
ATOM 828 C CA . TYR A 1 107 ? 4.422 7.424 -2.220 1.00 90.81 107 TYR A CA 1
ATOM 829 C C . TYR A 1 107 ? 4.758 6.995 -3.642 1.00 90.81 107 TYR A C 1
ATOM 831 O O . TYR A 1 107 ? 3.873 6.719 -4.457 1.00 90.81 107 TYR A O 1
ATOM 839 N N . GLN A 1 108 ? 6.056 6.925 -3.926 1.00 85.81 108 GLN A N 1
ATOM 840 C CA . GLN A 1 108 ? 6.568 6.726 -5.280 1.00 85.81 108 GLN A CA 1
ATOM 841 C C . GLN A 1 108 ? 7.350 5.427 -5.451 1.00 85.81 108 GLN A C 1
ATOM 843 O O . GLN A 1 108 ? 7.563 4.986 -6.582 1.00 85.81 108 GLN A O 1
ATOM 848 N N . THR A 1 109 ? 7.756 4.807 -4.343 1.00 88.88 109 THR A N 1
ATOM 849 C CA . THR A 1 109 ? 8.528 3.564 -4.355 1.00 88.88 109 THR A CA 1
ATOM 850 C C . THR A 1 109 ? 7.887 2.490 -3.485 1.00 88.88 109 THR A C 1
ATOM 852 O O . THR A 1 109 ? 7.244 2.773 -2.471 1.00 88.88 109 THR A O 1
ATOM 855 N N . THR A 1 110 ? 8.101 1.225 -3.851 1.00 90.38 110 THR A N 1
ATOM 856 C CA . THR A 1 110 ? 7.652 0.079 -3.049 1.00 90.38 110 THR A CA 1
ATOM 857 C C . THR A 1 110 ? 8.198 0.136 -1.617 1.00 90.38 110 THR A C 1
ATOM 859 O O . THR A 1 110 ? 7.488 -0.197 -0.672 1.00 90.38 110 THR A O 1
ATOM 862 N N . GLN A 1 111 ? 9.444 0.578 -1.436 1.00 91.88 111 GLN A N 1
ATOM 863 C CA . GLN A 1 111 ? 10.097 0.673 -0.131 1.00 91.88 111 GLN A CA 1
ATOM 864 C C . GLN A 1 111 ? 9.391 1.679 0.783 1.00 91.88 111 GLN A C 1
ATOM 866 O O . GLN A 1 111 ? 9.119 1.355 1.938 1.00 91.88 111 GLN A O 1
ATOM 871 N N . GLU A 1 112 ? 9.059 2.863 0.263 1.00 93.56 112 GLU A N 1
ATOM 872 C CA . GLU A 1 112 ? 8.324 3.891 1.007 1.00 93.56 112 GLU A CA 1
ATOM 873 C C . GLU A 1 112 ? 6.950 3.387 1.451 1.00 93.56 112 GLU A C 1
ATOM 875 O O . GLU A 1 112 ? 6.598 3.508 2.621 1.00 93.56 112 GLU A O 1
ATOM 880 N N . VAL A 1 113 ? 6.203 2.764 0.535 1.00 93.88 113 VAL A N 1
ATOM 881 C CA . VAL A 1 113 ? 4.858 2.240 0.810 1.00 93.88 113 VAL A CA 1
ATOM 882 C C . VAL A 1 113 ? 4.890 1.128 1.861 1.00 93.88 113 VAL A C 1
ATOM 884 O O . VAL A 1 113 ? 4.047 1.090 2.757 1.00 93.88 113 VAL A O 1
ATOM 887 N N . VAL A 1 114 ? 5.872 0.224 1.785 1.00 95.62 114 VAL A N 1
ATOM 888 C CA . VAL A 1 114 ? 6.046 -0.852 2.772 1.00 95.62 114 VAL A CA 1
ATOM 889 C C . VAL A 1 114 ? 6.407 -0.287 4.144 1.00 95.62 114 VAL A C 1
ATOM 891 O O . VAL A 1 114 ? 5.894 -0.769 5.151 1.00 95.62 114 VAL A O 1
ATOM 894 N N . GLU A 1 115 ? 7.267 0.727 4.213 1.00 96.12 115 GLU A N 1
ATOM 895 C CA . GLU A 1 115 ? 7.633 1.342 5.489 1.00 96.12 115 GLU A CA 1
ATOM 896 C C . GLU A 1 115 ? 6.473 2.141 6.095 1.00 96.12 115 GLU A C 1
ATOM 898 O O . GLU A 1 115 ? 6.207 2.038 7.292 1.00 96.12 115 GLU A O 1
ATOM 903 N N . ALA A 1 116 ? 5.715 2.864 5.268 1.00 96.19 116 ALA A N 1
ATOM 904 C CA . ALA A 1 116 ? 4.497 3.546 5.688 1.00 96.19 116 ALA A CA 1
ATOM 905 C C . ALA A 1 116 ? 3.462 2.563 6.258 1.00 96.19 116 ALA A C 1
ATOM 907 O O . ALA A 1 116 ? 2.894 2.812 7.321 1.00 96.19 116 ALA A O 1
ATOM 908 N N . ALA A 1 117 ? 3.278 1.404 5.617 1.00 96.69 117 ALA A N 1
ATOM 909 C CA . ALA A 1 117 ? 2.331 0.381 6.060 1.00 96.69 117 ALA A CA 1
ATOM 910 C C . ALA A 1 117 ? 2.628 -0.178 7.460 1.00 96.69 117 ALA A C 1
ATOM 912 O O . ALA A 1 117 ? 1.699 -0.470 8.214 1.00 96.69 117 ALA A O 1
ATOM 913 N N . LYS A 1 118 ? 3.906 -0.291 7.840 1.00 96.44 118 LYS A N 1
ATOM 914 C CA . LYS A 1 118 ? 4.304 -0.720 9.193 1.00 96.44 118 LYS A CA 1
ATOM 915 C C . LYS A 1 118 ? 3.959 0.306 10.271 1.00 96.44 118 LYS A C 1
ATOM 917 O O . LYS A 1 118 ? 3.822 -0.061 11.434 1.00 96.44 118 LYS A O 1
ATOM 922 N N . ASN A 1 119 ? 3.826 1.574 9.890 1.00 95.94 119 ASN A N 1
ATOM 923 C CA . ASN A 1 119 ? 3.594 2.684 10.809 1.00 95.94 119 ASN A CA 1
ATOM 924 C C . ASN A 1 119 ? 2.110 3.053 10.957 1.00 95.94 119 ASN A C 1
ATOM 926 O O . ASN A 1 119 ? 1.783 3.893 11.793 1.00 95.94 119 ASN A O 1
ATOM 930 N N . ILE A 1 120 ? 1.205 2.414 10.206 1.00 96.12 120 ILE A N 1
ATOM 931 C CA . ILE A 1 120 ? -0.240 2.628 10.358 1.00 96.12 120 ILE A CA 1
ATOM 932 C C . ILE A 1 120 ? -0.675 2.152 11.740 1.00 96.12 120 ILE A C 1
ATOM 934 O O . ILE A 1 120 ? -0.536 0.968 12.063 1.00 96.12 120 ILE A O 1
ATOM 938 N N . SER A 1 121 ? -1.266 3.041 12.531 1.00 95.31 121 SER A N 1
ATOM 939 C CA . SER A 1 121 ? -1.917 2.692 13.791 1.00 95.31 121 SER A CA 1
ATOM 940 C C . SER A 1 121 ? -3.396 2.374 13.575 1.00 95.31 121 SER A C 1
ATOM 942 O O . SER A 1 121 ? -4.062 2.932 12.705 1.00 95.31 121 SER A O 1
ATOM 944 N N . ARG A 1 122 ? -3.924 1.450 14.378 1.00 95.69 122 ARG A N 1
ATOM 945 C CA . ARG A 1 122 ? -5.347 1.106 14.357 1.00 95.69 122 ARG A CA 1
ATOM 946 C C . ARG A 1 122 ? -6.182 2.264 14.909 1.00 95.69 122 ARG A C 1
ATOM 948 O O . ARG A 1 122 ? -5.814 2.832 15.933 1.00 95.69 122 ARG A O 1
ATOM 955 N N . GLN A 1 123 ? -7.329 2.557 14.299 1.00 93.81 123 GLN A N 1
ATOM 956 C CA . GLN A 1 123 ? -8.246 3.611 14.768 1.00 93.81 123 GLN A CA 1
ATOM 957 C C . GLN A 1 123 ? -8.970 3.278 16.084 1.00 93.81 123 GLN A C 1
ATOM 959 O O . GLN A 1 123 ? -9.443 4.183 16.763 1.00 93.81 123 GLN A O 1
ATOM 964 N N . GLU A 1 124 ? -9.089 1.995 16.436 1.00 90.06 124 GLU A N 1
ATOM 965 C CA . GLU A 1 124 ? -9.778 1.512 17.647 1.00 90.06 124 GLU A CA 1
ATOM 966 C C . GLU A 1 124 ? -11.267 1.911 17.732 1.00 90.06 124 GLU A C 1
ATOM 968 O O . GLU A 1 124 ? -11.841 2.006 18.819 1.00 90.06 124 GLU A O 1
ATOM 973 N N . GLY A 1 125 ? -11.920 2.112 16.581 1.00 87.06 125 GLY A N 1
ATOM 974 C CA . GLY A 1 125 ? -13.329 2.513 16.515 1.00 87.06 125 GLY A CA 1
ATOM 975 C C . GLY A 1 125 ? -14.277 1.454 17.087 1.00 87.06 125 GLY A C 1
ATOM 976 O O . GLY A 1 125 ? -14.049 0.254 16.936 1.00 87.06 125 GLY A O 1
ATOM 977 N N . ARG A 1 126 ? -15.377 1.867 17.727 1.00 91.00 126 ARG A N 1
ATOM 978 C CA . ARG A 1 126 ? -16.381 0.947 18.299 1.00 91.00 126 ARG A CA 1
ATOM 979 C C . ARG A 1 126 ? -17.391 0.437 17.275 1.00 91.00 126 ARG A C 1
ATOM 981 O O . ARG A 1 126 ? -18.170 -0.459 17.588 1.00 91.00 126 ARG A O 1
ATOM 988 N N . GLU A 1 127 ? -17.376 0.996 16.072 1.00 93.94 127 GLU A N 1
ATOM 989 C CA . GLU A 1 127 ? -18.234 0.608 14.958 1.00 93.94 127 GLU A CA 1
ATOM 990 C C . GLU A 1 127 ? -17.413 0.154 13.746 1.00 93.94 127 GLU A C 1
ATOM 992 O O . GLU A 1 127 ? -16.216 0.425 13.638 1.00 93.94 127 GLU A O 1
ATOM 997 N N . THR A 1 128 ? -18.102 -0.500 12.811 1.00 96.56 128 THR A N 1
ATOM 998 C CA 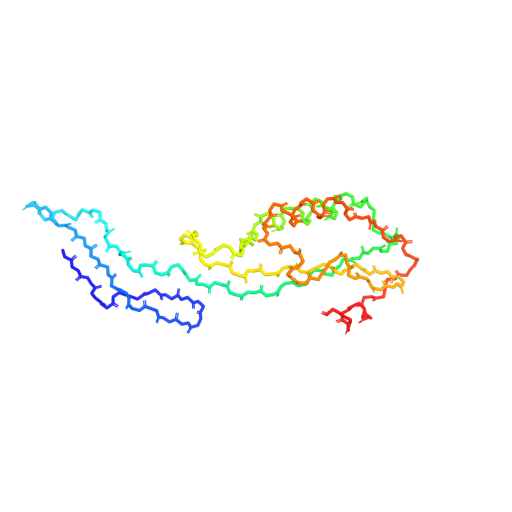. THR A 1 128 ? -17.535 -1.046 11.576 1.00 96.56 128 THR A CA 1
ATOM 999 C C . THR A 1 128 ? -18.379 -0.574 10.391 1.00 96.56 128 THR A C 1
ATOM 1001 O O . THR A 1 128 ? -19.265 -1.277 9.905 1.00 96.56 128 THR A O 1
ATOM 1004 N N . ARG A 1 129 ? -18.162 0.664 9.933 1.00 96.06 129 ARG A N 1
ATOM 1005 C CA . ARG A 1 129 ? -18.971 1.283 8.867 1.00 96.06 129 ARG A CA 1
ATOM 1006 C C . ARG A 1 129 ? -18.444 0.973 7.463 1.00 96.06 129 ARG A C 1
ATOM 1008 O O . ARG A 1 129 ? -18.103 1.878 6.704 1.00 96.06 129 ARG A O 1
ATOM 1015 N N . THR A 1 130 ? -18.422 -0.304 7.085 1.00 96.06 130 THR A N 1
ATOM 1016 C CA . THR A 1 130 ? -17.855 -0.762 5.802 1.00 96.06 130 THR A CA 1
ATOM 1017 C C . THR A 1 130 ? -18.524 -0.117 4.582 1.00 96.06 130 THR A C 1
ATOM 1019 O O . THR A 1 130 ? -17.838 0.346 3.677 1.00 96.06 130 THR A O 1
ATOM 1022 N N . ALA A 1 131 ? -19.859 -0.017 4.557 1.00 96.38 131 ALA A N 1
ATOM 1023 C CA . ALA A 1 131 ? -20.574 0.583 3.422 1.00 96.38 131 ALA A CA 1
ATOM 1024 C C . ALA A 1 131 ? -20.221 2.069 3.221 1.00 96.38 131 ALA A C 1
ATOM 1026 O O . ALA A 1 131 ? -20.061 2.528 2.092 1.00 96.38 131 ALA A O 1
ATOM 1027 N N . TYR A 1 132 ? -20.056 2.810 4.320 1.00 95.62 132 TYR A N 1
ATOM 1028 C CA . TYR A 1 132 ? -19.618 4.205 4.282 1.00 95.62 132 TYR A CA 1
ATOM 1029 C C . TYR A 1 132 ? -18.174 4.328 3.781 1.00 95.62 132 TYR A C 1
ATOM 1031 O O . TYR A 1 132 ? -17.883 5.206 2.974 1.00 95.62 132 TYR A O 1
ATOM 1039 N N . ALA A 1 133 ? -17.289 3.429 4.220 1.00 95.81 133 ALA A N 1
ATOM 1040 C CA . ALA A 1 133 ? -15.900 3.393 3.775 1.00 95.81 133 ALA A CA 1
ATOM 1041 C C . ALA A 1 133 ? -15.784 3.163 2.263 1.00 95.81 133 ALA A C 1
ATOM 1043 O O . ALA A 1 133 ? -15.066 3.896 1.596 1.00 95.81 133 ALA A O 1
ATOM 1044 N N . ILE A 1 134 ? -16.548 2.211 1.716 1.00 95.50 134 ILE A N 1
ATOM 1045 C CA . ILE A 1 134 ? -16.565 1.917 0.273 1.00 95.50 134 ILE A CA 1
ATOM 1046 C C . ILE A 1 134 ? -17.097 3.104 -0.534 1.00 95.50 134 ILE A C 1
ATOM 1048 O O . ILE A 1 134 ? -16.580 3.385 -1.603 1.00 95.50 134 ILE A O 1
ATOM 1052 N N . HIS A 1 135 ? -18.112 3.816 -0.038 1.00 94.50 135 HIS A N 1
ATOM 1053 C CA . HIS A 1 135 ? -18.612 5.013 -0.722 1.00 94.50 135 HIS A CA 1
ATOM 1054 C C . HIS A 1 135 ? -17.594 6.165 -0.738 1.00 94.50 135 HIS A C 1
ATOM 1056 O O . HIS A 1 135 ? -17.676 7.041 -1.596 1.00 94.50 135 HIS A O 1
ATOM 1062 N N . LYS A 1 136 ? -16.677 6.192 0.236 1.00 90.94 136 LYS A N 1
ATOM 1063 C CA . LYS A 1 136 ? -15.669 7.244 0.393 1.00 90.94 136 LYS A CA 1
ATOM 1064 C C . LYS A 1 136 ? -14.364 6.959 -0.363 1.00 90.94 136 LYS 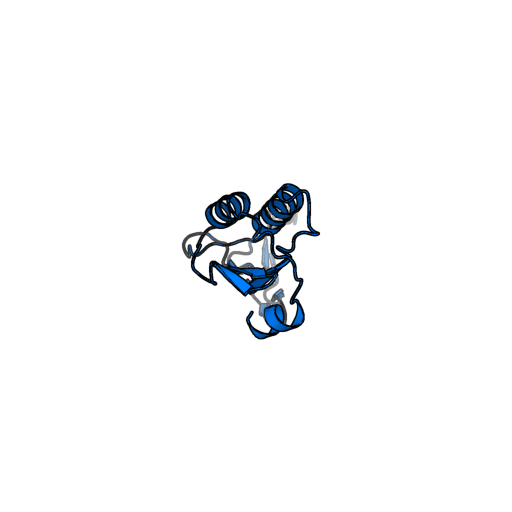A C 1
ATOM 1066 O O . LYS A 1 136 ? -13.668 7.919 -0.682 1.00 90.94 136 LYS A O 1
ATOM 1071 N N . ALA A 1 137 ? -14.032 5.683 -0.563 1.00 83.19 137 ALA A N 1
ATOM 1072 C CA . ALA A 1 137 ? -12.832 5.212 -1.260 1.00 83.19 137 ALA A CA 1
ATOM 1073 C C . ALA A 1 137 ? -12.889 5.500 -2.767 1.00 83.19 137 ALA A C 1
ATOM 1075 O O . ALA A 1 137 ? -11.813 5.821 -3.317 1.00 83.19 137 ALA A O 1
#

InterPro domains:
  IPR002035 von Willebrand factor, type A [PF00092] (45-137)
  IPR002035 von Willebrand factor, type A [PS50234] (45-137)
  IPR036465 von Willebrand factor A-like domain superfamily [G3DSA:3.40.50.410] (40-137)
  IPR036465 von Willebrand factor A-like domain superfamily [SSF53300] (39-137)
  IPR050525 Extracellular Matrix Assembly and Organization [PTHR24020] (39-136)

Organism: Tetraodon nigroviridis (NCBI:txid99883)

Foldseek 3Di:
DKDQQDWDDAPPDIHRQIKDFDADPVRHTHDIDRPPPQPRAAAEEEEAEAELELVDPPCVVQLVVQLVVLLVAAFAPDPPDSHHYHYWYWYWYDFPDIDTLGDTPPDRGSVVSNVSSNVDDRPHHNGGPPVVNVVVD

Radius of gyration: 22.05 Å; chains: 1; bounding box: 48×36×57 Å

Sequence (137 aa):
ACAPLWSQECGTSAFSTGICTSVSDNLEPGEAIAPTSQRCSTYMDIVIVLDGSNSIYPWYEVQNFLSNILSKFHISTDQMQFVWSNVQVGILQYGEVALHEWSLKDYQTTQEVVEAAKNISRQEGRETRTAYAIHKA

Secondary structure (DSSP, 8-state):
-EETT-EEEETTEEEE--EEEEE-TT--EEEEE-TT--PPPEEEEEEEEEE-BTT---THHHHHHHHHHHTTS-BB--SSSS--EEEEEEEEEESSSEEEEE-TTS--BHHHHHHHHHHPPP--BS---HHHHHHH-

=== Feature glossary ===
Annotated list of the representations used here:

Nearest PDB structures. The Foldseek neighbor list gives the closest experimentally determined structures in the PDB, ranked by structural alignment. TM-score near 1 means near-identical fold; near 0.3 means only rough topology match. This is how one finds what a novel AlphaFold prediction most resembles in the solved-structure universe.

Foldseek 3Di. Foldseek's 3Di representation compresses backbone geometry into a per-residue letter drawn from a learned twenty-state alphabet. It captures the tertiary interaction pattern around each residue — which residues are packed against it in space, regardless of where they are in sequence.

Radius of gyration, Cα contacts, bounding box. Radius of gyration (Rg) is the root-mean-square distance of Cα atoms from their centroid — a single number for overall size and compactness. A globular domain of N residues has Rg ≈ 2.2·N^0.38 Å; an extended or disordered chain has a much larger Rg. The Cα contact count is the number of residue pairs whose Cα atoms are within 8 Å and are more than four positions apart in sequence — a standard proxy for tertiary packing density. The bounding box is the smallest axis-aligned box enclosing all Cα atoms.

InterPro / GO / CATH / organism. The annotation block draws on four external resources. InterPro: which protein families and domains the sequence belongs to. GO: standardized terms for what the protein does, what process it participates in, and where in the cell it acts. CATH: which structural fold it has in the CATH hierarchy. Organism: the species of origin.

mmCIF coordinates. The mmCIF block holds the 3D Cartesian coordinates of each backbone atom (N, Cα, C, O) in ångströms. mmCIF is the PDB's canonical archive format — a tagged-loop text representation of the atomic model.

pLDDT. pLDDT is the predicted lDDT-Cα score: AlphaFold's confidence that the local environment of each residue (all inter-atomic distances within 15 Å) is correctly placed. It is a per-residue number between 0 and 100, with higher meaning more reliable.

Backbone torsions (φ/ψ). φ (phi) and ψ (psi) are the two rotatable backbone dihedrals per residue: φ is the C(i-1)–N–Cα–C torsion, ψ is the N–Cα–C–N(i+1) torsion, both in degrees on (−180°, 180°]. α-helical residues cluster near (−60°, −45°); β-strand residues near (−120°, +130°). A Ramachandran plot is simply a scatter of (φ, ψ) for every residue.

B-factor. For experimental (PDB) structures, the B-factor (temperature factor) quantifies the positional spread of each atom in the crystal — a combination of thermal vibration and static disorder — in units of Å². High B-factors mark flexible loops or poorly resolved regions; low B-factors mark the rigid, well-ordered core.

Secondary structure (3-state, P-SEA). SS3 is a coarse helix/strand/coil call (letters a/b/c) made by the P-SEA algorithm from inter-Cα distances and dihedrals. It is less detailed than DSSP but needs only Cα positions.

Predicted aligned error. Predicted aligned error is AlphaFold's pairwise confidence. Unlike pLDDT (per-residue), PAE is per-residue-pair and captures whether two parts of the structure are correctly placed relative to each other. Units are ångströms of expected positional error.

Solvent-accessible surface area. Solvent-accessible surface area (SASA) is the area in Å² traced out by the centre of a 1.4 Å probe sphere (a water molecule) rolled over the protein's van der Waals surface (Shrake–Rupley / Lee–Richards construction). Buried residues have near-zero SASA; fully exposed residues can exceed 200 Å². The total SASA scales roughly with the number of surface residues.

Secondary structure (8-state, DSSP). The SS8 string is DSSP's per-residue secondary-structure call. α-helix (H) means an i→i+4 H-bond ladder; β-strand (E) means the residue participates in a β-sheet; 3₁₀ (G) and π (I) are tighter and wider helices; T/S are turns/bends; '-' is loop.

Rendered structure images. Structure images are PyMOL renders from six orthogonal camera directions. Cartoon representation draws helices as coils and strands as arrows; sticks shows the backbone as bonds; surface shows the solvent-excluded envelope. Rainbow coloring maps sequence position to hue (blue→red, N→C); chain coloring assigns a distinct color per polypeptide.

Sequence. The amino-acid sequence is the protein's primary structure: the linear order of residues from the N-terminus to the C-terminus, written in one-letter code. Everything else here — the 3D coordinates, the secondary structure, the domain annotations — is ultimately a consequence of this string.

Contact-map, Ramachandran, and PAE plots. Three diagnostic plots accompany the record. The Cα contact map visualizes the tertiary structure as a 2D adjacency matrix (8 Å cutoff, sequence-local contacts suppressed). The Ramachandran plot shows the distribution of backbone (φ, ψ) torsions, with points in the α and β basins reflecting secondary structure content. The PAE plot shows AlphaFold's inter-residue confidence as a color matrix.